Protein AF-A0A0D7KMF8-F1 (afdb_monomer_lite)

Secondary structure (DSSP, 8-state):
-HHHHHHHHHHHHHHHHH-S-HHHHHHHHHHHHTTTS--S--EEEEE-TTT--EEEEEE-HHHHHTHHHHHHHHT-SSHHHHHHHHHHHH---

pLDDT: mean 89.48, std 8.61, range [51.75, 96.06]

Structure (mmCIF, N/CA/C/O backbone):
data_AF-A0A0D7KMF8-F1
#
_entry.id   AF-A0A0D7KMF8-F1
#
loop_
_atom_site.group_PDB
_atom_site.id
_atom_site.type_symbol
_atom_site.label_atom_id
_atom_site.label_alt_id
_atom_site.label_comp_id
_atom_site.label_asym_id
_atom_site.label_entity_id
_atom_site.label_seq_id
_atom_site.pdbx_PDB_ins_code
_atom_site.Cartn_x
_atom_site.Cartn_y
_atom_site.Cartn_z
_atom_site.occupancy
_atom_site.B_iso_or_equiv
_atom_site.auth_seq_id
_atom_site.auth_comp_id
_atom_site.auth_asym_id
_atom_site.auth_atom_id
_atom_site.pdbx_PDB_model_num
ATOM 1 N N . MET A 1 1 ? -23.887 -1.636 -1.124 1.00 52.66 1 MET A N 1
ATOM 2 C CA . MET A 1 1 ? -22.407 -1.684 -1.197 1.00 52.66 1 MET A CA 1
ATOM 3 C C . MET A 1 1 ? -21.700 -0.740 -0.213 1.00 52.66 1 MET A C 1
ATOM 5 O O . MET A 1 1 ? -20.638 -1.119 0.254 1.00 52.66 1 MET A O 1
ATOM 9 N N . HIS A 1 2 ? -22.270 0.408 0.189 1.00 58.84 2 HIS A N 1
ATOM 10 C CA . HIS A 1 2 ? -21.626 1.338 1.145 1.00 58.84 2 HIS A CA 1
ATOM 11 C C . HIS A 1 2 ? -21.347 0.780 2.557 1.00 58.84 2 HIS A C 1
ATOM 13 O O . HIS A 1 2 ? -20.349 1.142 3.169 1.00 58.84 2 HIS A O 1
ATOM 19 N N . THR A 1 3 ? -22.184 -0.125 3.072 1.00 64.50 3 THR A N 1
ATOM 20 C CA . THR A 1 3 ? -22.093 -0.622 4.460 1.00 64.50 3 THR A CA 1
ATOM 21 C C . THR A 1 3 ? -20.807 -1.406 4.758 1.00 64.50 3 THR A C 1
ATOM 23 O O . THR A 1 3 ? -20.331 -1.392 5.887 1.00 64.50 3 THR A O 1
ATOM 26 N N . ASN A 1 4 ? -20.221 -2.069 3.754 1.00 83.88 4 ASN A N 1
ATOM 27 C CA . ASN A 1 4 ? -19.002 -2.869 3.927 1.00 83.88 4 ASN A CA 1
ATOM 28 C C . ASN A 1 4 ? -17.751 -1.979 4.085 1.00 83.88 4 ASN A C 1
ATOM 30 O O . ASN A 1 4 ? -16.904 -2.245 4.931 1.00 83.88 4 ASN A O 1
ATOM 34 N N . ILE A 1 5 ? -17.673 -0.867 3.342 1.00 91.12 5 ILE A N 1
ATOM 35 C CA . ILE A 1 5 ? -16.548 0.080 3.427 1.00 91.12 5 ILE A CA 1
ATOM 36 C C . ILE A 1 5 ? -16.466 0.729 4.812 1.00 91.12 5 ILE A C 1
ATOM 38 O O . ILE A 1 5 ? -15.382 0.780 5.386 1.00 91.12 5 ILE A O 1
ATOM 42 N N . GLU A 1 6 ? -17.589 1.181 5.376 1.00 93.19 6 GLU A N 1
ATOM 43 C CA . GLU A 1 6 ? -17.583 1.824 6.699 1.00 93.19 6 GLU A CA 1
ATOM 44 C C . GLU A 1 6 ? -17.219 0.842 7.822 1.00 93.19 6 GLU A C 1
ATOM 46 O O . GLU A 1 6 ? -16.469 1.191 8.734 1.00 93.19 6 GLU A O 1
ATOM 51 N N . ALA A 1 7 ? -17.676 -0.412 7.729 1.00 93.75 7 ALA A N 1
ATOM 52 C CA . ALA A 1 7 ? -17.291 -1.457 8.675 1.00 93.75 7 ALA A CA 1
ATOM 53 C C . ALA A 1 7 ? -15.784 -1.760 8.604 1.00 93.75 7 ALA A C 1
ATOM 55 O O . ALA A 1 7 ? -15.103 -1.774 9.631 1.00 93.75 7 ALA A O 1
ATOM 56 N N . VAL A 1 8 ? -15.242 -1.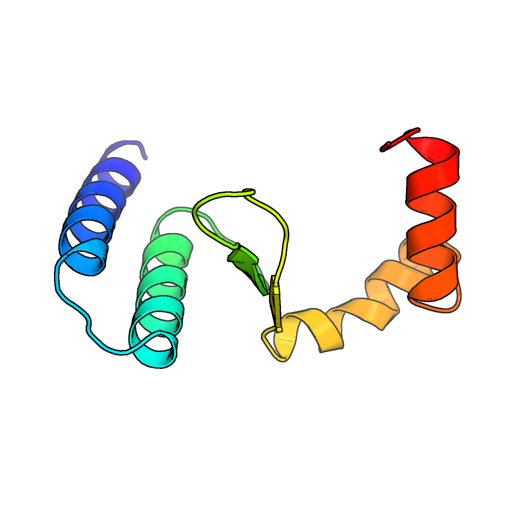929 7.392 1.00 96.00 8 VAL A N 1
ATOM 57 C CA . VAL A 1 8 ? -13.800 -2.128 7.184 1.00 96.00 8 VAL A CA 1
ATOM 58 C C . VAL A 1 8 ? -13.007 -0.925 7.691 1.00 96.00 8 VAL A C 1
ATOM 60 O O . VAL A 1 8 ? -12.016 -1.104 8.394 1.00 96.00 8 VAL A O 1
ATOM 63 N N . ARG A 1 9 ? -13.459 0.304 7.417 1.00 95.00 9 ARG A N 1
ATOM 64 C CA . ARG A 1 9 ? -12.824 1.532 7.912 1.00 95.00 9 ARG A CA 1
ATOM 65 C C . ARG A 1 9 ? -12.734 1.555 9.438 1.00 95.00 9 ARG A C 1
ATOM 67 O O . ARG A 1 9 ? -11.669 1.861 9.970 1.00 95.00 9 ARG A O 1
ATOM 74 N N . ALA A 1 10 ? -13.815 1.212 10.137 1.00 95.31 10 ALA A N 1
ATOM 75 C CA . ALA A 1 10 ? -13.823 1.155 11.597 1.00 95.31 10 ALA A CA 1
ATOM 76 C C . ALA A 1 10 ? -12.824 0.116 12.143 1.00 95.31 10 ALA A C 1
ATOM 78 O O . ALA A 1 10 ? -12.086 0.403 13.088 1.00 95.31 10 ALA A O 1
ATOM 79 N N . GLU A 1 11 ? -12.740 -1.068 11.525 1.00 95.62 11 GLU A N 1
ATOM 80 C CA . GLU A 1 11 ? -11.749 -2.086 11.901 1.00 95.62 11 GLU A CA 1
ATOM 81 C C . GLU A 1 11 ? -10.307 -1.628 11.649 1.00 95.62 11 GLU A C 1
ATOM 83 O O . GLU A 1 11 ? -9.426 -1.898 12.467 1.00 95.62 11 GLU A O 1
ATOM 88 N N . LEU A 1 12 ? -10.061 -0.905 10.553 1.00 95.12 12 LEU A N 1
ATOM 89 C CA . LEU A 1 12 ? -8.743 -0.358 10.231 1.00 95.12 12 LEU A CA 1
ATOM 90 C C . LEU A 1 12 ? -8.275 0.684 11.249 1.00 95.12 12 LEU A C 1
ATOM 92 O O . LEU A 1 12 ? -7.125 0.625 11.681 1.00 95.12 12 LEU A O 1
ATOM 96 N N . LEU A 1 13 ? -9.160 1.590 11.674 1.00 95.00 13 LEU A N 1
ATOM 97 C CA . LEU A 1 13 ? -8.843 2.580 12.709 1.00 95.00 13 LEU A CA 1
ATOM 98 C C . LEU A 1 13 ? -8.458 1.894 14.027 1.00 95.00 13 LEU A C 1
ATOM 100 O O . LEU A 1 13 ? -7.419 2.198 14.605 1.00 95.00 13 LEU A O 1
ATOM 104 N N . LYS A 1 14 ? -9.218 0.875 14.443 1.00 95.19 14 LYS A N 1
ATOM 105 C CA . LYS A 1 14 ? -8.889 0.073 15.631 1.00 95.19 14 LYS A CA 1
ATOM 106 C C . LYS A 1 14 ? -7.570 -0.700 15.480 1.00 95.19 14 LYS A C 1
ATOM 108 O O . LYS A 1 14 ? -6.827 -0.882 16.448 1.00 95.19 14 LYS A O 1
ATOM 113 N N . LEU A 1 15 ? -7.272 -1.200 14.281 1.00 95.25 15 LEU A N 1
ATOM 114 C CA . LEU A 1 15 ? -6.023 -1.909 14.001 1.00 95.25 15 LEU A CA 1
ATOM 115 C C . LEU A 1 15 ? -4.804 -0.977 14.111 1.00 95.25 15 LEU A C 1
ATOM 117 O O . LEU A 1 15 ? -3.763 -1.415 14.601 1.00 95.25 15 LEU A O 1
ATOM 121 N N . ALA A 1 16 ? -4.936 0.283 13.687 1.00 91.44 16 ALA A N 1
ATOM 122 C CA . ALA A 1 16 ? -3.861 1.275 13.741 1.00 91.44 16 ALA A CA 1
ATOM 123 C C . ALA A 1 16 ? -3.397 1.578 15.178 1.00 91.44 16 ALA A C 1
ATOM 125 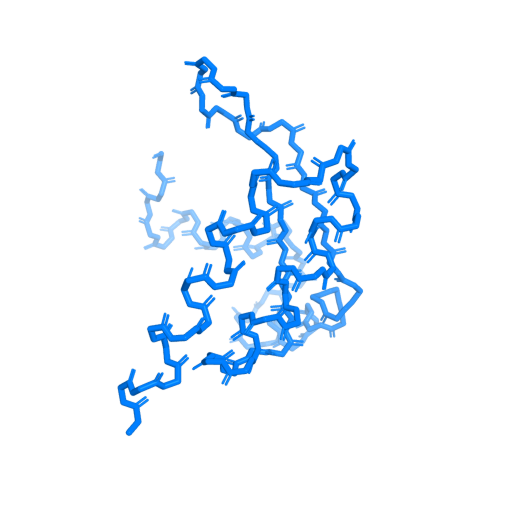O O . ALA A 1 16 ? -2.215 1.822 15.397 1.00 91.44 16 ALA A O 1
ATOM 126 N N . GLU A 1 17 ? -4.295 1.492 16.160 1.00 91.62 17 GLU A N 1
ATOM 127 C CA . GLU A 1 17 ? -4.003 1.803 17.567 1.00 91.62 17 GLU A CA 1
ATOM 128 C C . GLU A 1 17 ? -3.457 0.613 18.378 1.00 91.62 17 GLU A C 1
ATOM 130 O O . GLU A 1 17 ? -2.976 0.790 19.494 1.00 91.62 17 GLU A O 1
ATOM 135 N N . SER A 1 18 ? -3.552 -0.620 17.866 1.00 87.38 18 SER A N 1
ATOM 136 C CA . SER A 1 18 ? -3.446 -1.833 18.700 1.00 87.38 18 SER A CA 1
ATOM 137 C C . SER A 1 18 ? -2.221 -2.714 18.450 1.00 87.38 18 SER A C 1
ATOM 139 O O . SER A 1 18 ? -2.055 -3.730 19.130 1.00 87.38 18 SER A O 1
ATOM 141 N N . THR A 1 19 ? -1.360 -2.387 17.485 1.00 80.31 19 THR A N 1
ATOM 142 C CA . THR A 1 19 ? -0.264 -3.277 17.072 1.00 80.31 19 THR A CA 1
ATOM 143 C C . THR A 1 19 ? 1.115 -2.669 17.295 1.00 80.31 19 THR A C 1
ATOM 145 O O . THR A 1 19 ? 1.402 -1.556 16.874 1.00 80.31 19 THR A O 1
ATOM 148 N N . ASN A 1 20 ? 2.013 -3.464 17.875 1.00 84.50 20 ASN A N 1
ATOM 149 C CA . ASN A 1 20 ? 3.416 -3.089 18.083 1.00 84.50 20 ASN A CA 1
ATOM 150 C C . ASN A 1 20 ? 4.358 -3.697 17.025 1.00 84.50 20 ASN A C 1
ATOM 152 O O . ASN A 1 20 ? 5.574 -3.578 17.124 1.00 84.50 20 ASN A O 1
ATOM 156 N N . CYS A 1 21 ? 3.815 -4.393 16.017 1.00 91.25 21 CYS A N 1
ATOM 157 C CA . CYS A 1 21 ? 4.591 -5.089 14.989 1.00 91.25 21 CYS A CA 1
ATOM 158 C C . CYS A 1 21 ? 4.113 -4.695 13.585 1.00 91.25 21 CYS A C 1
ATOM 160 O O . CYS A 1 21 ? 2.983 -5.005 13.193 1.00 91.25 21 CYS A O 1
ATOM 162 N N . SER A 1 22 ? 5.003 -4.066 12.809 1.00 89.25 22 SER A N 1
ATOM 163 C CA . SER A 1 22 ? 4.741 -3.600 11.436 1.00 89.25 22 SER A CA 1
ATOM 164 C C . SER A 1 22 ? 4.311 -4.731 10.498 1.00 89.25 22 SER A C 1
ATOM 166 O O . SER A 1 22 ? 3.372 -4.583 9.720 1.00 89.25 22 SER A O 1
ATOM 168 N N . GLN A 1 23 ? 4.955 -5.893 10.583 1.00 89.81 23 GLN A N 1
ATOM 169 C CA . GLN A 1 23 ? 4.647 -7.058 9.753 1.00 89.81 23 GLN A CA 1
ATOM 170 C C . GLN A 1 23 ? 3.220 -7.558 10.023 1.00 89.81 23 GLN A C 1
ATOM 172 O O . GLN A 1 23 ? 2.445 -7.808 9.098 1.00 89.81 23 GLN A O 1
ATOM 177 N N . THR A 1 24 ? 2.849 -7.663 11.303 1.00 91.81 24 THR A N 1
ATOM 178 C CA . THR A 1 24 ? 1.506 -8.096 11.713 1.00 91.81 24 THR A CA 1
ATOM 179 C C . THR A 1 24 ? 0.446 -7.074 11.317 1.00 91.81 24 THR A C 1
ATOM 181 O O . THR A 1 24 ? -0.621 -7.473 10.844 1.00 91.81 24 THR A O 1
ATOM 184 N N . TYR A 1 25 ? 0.752 -5.780 11.461 1.00 93.50 25 TYR A N 1
ATOM 185 C CA . TYR A 1 25 ? -0.105 -4.686 11.011 1.00 93.50 25 TYR A CA 1
ATOM 186 C C . TYR A 1 25 ? -0.426 -4.808 9.524 1.00 93.50 25 TYR A C 1
ATOM 188 O O . TYR A 1 25 ? -1.588 -4.978 9.165 1.00 93.50 25 TYR A O 1
ATOM 196 N N . ARG A 1 26 ? 0.607 -4.808 8.670 1.00 93.38 26 ARG A N 1
ATOM 197 C CA . ARG A 1 26 ? 0.469 -4.811 7.207 1.00 93.38 26 ARG A CA 1
ATOM 198 C C . ARG A 1 26 ? -0.330 -6.012 6.715 1.00 93.38 26 ARG A C 1
ATOM 200 O O . ARG A 1 26 ? -1.294 -5.849 5.978 1.00 93.38 26 ARG A O 1
ATOM 207 N N . ARG A 1 27 ? -0.035 -7.214 7.220 1.00 92.12 27 ARG A N 1
ATOM 208 C CA . ARG A 1 27 ? -0.777 -8.425 6.838 1.00 92.12 27 ARG A CA 1
ATOM 209 C C . ARG A 1 27 ? -2.262 -8.362 7.213 1.00 92.12 27 ARG A C 1
ATOM 211 O O . ARG A 1 27 ? -3.101 -8.874 6.476 1.00 92.12 27 ARG A O 1
ATOM 218 N N . ARG A 1 28 ? -2.605 -7.789 8.372 1.00 95.06 28 ARG A N 1
ATOM 219 C CA . ARG A 1 28 ? -4.010 -7.627 8.791 1.00 95.06 28 ARG A CA 1
ATOM 220 C C . ARG A 1 28 ? -4.705 -6.522 7.997 1.00 95.06 28 ARG A C 1
ATOM 222 O O . ARG A 1 28 ? -5.815 -6.745 7.530 1.00 95.06 28 ARG A O 1
ATOM 229 N N . LEU A 1 29 ? -4.031 -5.390 7.808 1.00 95.12 29 LEU A N 1
ATOM 230 C CA . LEU A 1 29 ? -4.479 -4.251 7.008 1.00 95.12 29 LEU A CA 1
ATOM 231 C C . LEU A 1 29 ? -4.886 -4.695 5.599 1.00 95.12 29 LEU A C 1
ATOM 233 O O . LEU A 1 29 ? -6.014 -4.442 5.189 1.00 95.12 29 LEU A O 1
ATOM 237 N N . LEU A 1 30 ? -4.011 -5.416 4.891 1.00 94.75 30 LEU A N 1
ATOM 238 C CA . LEU A 1 30 ? -4.276 -5.866 3.522 1.00 94.75 30 LEU A CA 1
ATOM 239 C C . LEU A 1 30 ? -5.478 -6.813 3.446 1.00 94.75 30 LEU A C 1
ATOM 241 O O . LEU A 1 30 ? -6.361 -6.611 2.618 1.00 94.75 30 LEU A O 1
ATOM 245 N N . LYS A 1 31 ? -5.586 -7.775 4.371 1.00 93.88 31 LYS A N 1
ATOM 246 C CA . LYS A 1 31 ? -6.751 -8.676 4.448 1.00 93.88 31 LYS A CA 1
ATOM 247 C C . LYS A 1 31 ? -8.065 -7.941 4.697 1.00 93.88 31 LYS A C 1
ATOM 249 O O . LYS A 1 31 ? -9.108 -8.398 4.242 1.00 93.88 31 LYS A O 1
ATOM 254 N N . LEU A 1 32 ? -8.039 -6.850 5.462 1.00 95.31 32 LEU A N 1
ATOM 255 C CA . LEU A 1 32 ? -9.222 -6.024 5.697 1.00 95.31 32 LEU A CA 1
ATOM 256 C C . LEU A 1 32 ? -9.573 -5.203 4.460 1.00 95.31 32 LEU A C 1
ATOM 258 O O . LEU A 1 32 ? -10.729 -5.209 4.047 1.00 95.31 32 LEU A O 1
ATOM 262 N N . LEU A 1 33 ? -8.580 -4.570 3.833 1.00 94.81 33 LEU A N 1
ATOM 263 C CA . LEU A 1 33 ? -8.776 -3.795 2.610 1.00 94.81 33 LEU A CA 1
ATOM 264 C C . LEU A 1 33 ? -9.346 -4.650 1.473 1.00 94.81 33 LEU A C 1
ATOM 266 O O . LEU A 1 33 ? -10.297 -4.212 0.836 1.00 94.81 33 LEU A O 1
ATOM 270 N N . GLN A 1 34 ? -8.868 -5.886 1.289 1.00 93.88 34 GLN A N 1
ATOM 271 C CA . GLN A 1 34 ? -9.375 -6.808 0.258 1.00 93.88 34 GLN A CA 1
ATOM 272 C C . GLN A 1 34 ? -10.876 -7.107 0.378 1.00 93.88 34 GLN A C 1
ATOM 274 O O . GLN A 1 34 ? -11.525 -7.408 -0.620 1.00 93.88 34 GLN A O 1
ATOM 279 N N . LYS A 1 35 ? -11.465 -7.008 1.581 1.00 93.25 35 LYS A N 1
ATOM 280 C CA . LYS A 1 35 ? -12.915 -7.197 1.774 1.00 93.25 35 LYS A CA 1
ATOM 281 C C . LYS A 1 35 ? -13.748 -6.050 1.199 1.00 93.25 35 LYS A C 1
ATOM 283 O O . LYS A 1 35 ? -14.937 -6.241 0.945 1.00 93.25 35 LYS A O 1
ATOM 288 N N . ALA A 1 36 ? -13.154 -4.866 1.063 1.00 94.06 36 ALA A N 1
ATOM 289 C CA . ALA A 1 36 ? -13.821 -3.650 0.611 1.00 94.06 36 ALA A CA 1
ATOM 290 C C . ALA A 1 36 ? -13.408 -3.240 -0.808 1.00 94.06 36 ALA A C 1
ATOM 292 O O . ALA A 1 36 ? -14.242 -2.732 -1.556 1.00 94.06 36 ALA A O 1
ATOM 293 N N . VAL A 1 37 ? -12.144 -3.460 -1.173 1.00 91.00 37 VAL A N 1
ATOM 294 C CA . VAL A 1 37 ? -11.559 -3.096 -2.464 1.00 91.00 37 VAL A CA 1
ATOM 295 C C . VAL A 1 37 ? -10.799 -4.308 -3.005 1.00 91.00 37 VAL A C 1
ATOM 297 O O . VAL A 1 37 ? -9.822 -4.718 -2.378 1.00 91.00 37 VAL A O 1
ATOM 300 N N . PRO A 1 38 ? -11.219 -4.902 -4.135 1.00 91.62 38 PRO A N 1
ATOM 301 C CA . PRO A 1 38 ? -10.473 -5.990 -4.750 1.00 91.62 38 PRO A CA 1
ATOM 302 C C . PRO A 1 38 ? -9.157 -5.461 -5.331 1.00 91.62 38 PRO A C 1
ATOM 304 O O . PRO A 1 38 ? -9.145 -4.456 -6.041 1.00 91.62 38 PRO A O 1
ATOM 307 N N . PHE A 1 39 ? -8.056 -6.141 -5.022 1.00 91.88 39 PHE A N 1
ATOM 308 C CA . PHE A 1 39 ? -6.743 -5.905 -5.614 1.00 91.88 39 PHE A CA 1
ATOM 309 C C . PHE A 1 39 ? -5.941 -7.208 -5.623 1.00 91.88 39 PHE A C 1
ATOM 311 O O . PHE A 1 39 ? -6.057 -8.011 -4.693 1.00 91.88 39 PHE A O 1
ATOM 318 N N . ASP A 1 40 ? -5.114 -7.388 -6.650 1.00 90.19 40 ASP A N 1
ATOM 319 C CA . ASP A 1 40 ? -4.343 -8.619 -6.856 1.00 90.19 40 ASP A CA 1
ATOM 320 C C . ASP A 1 40 ? -3.025 -8.638 -6.070 1.00 90.19 40 ASP A C 1
ATOM 322 O O . ASP A 1 40 ? -2.556 -9.700 -5.671 1.00 90.19 40 ASP A O 1
ATOM 326 N N . ALA A 1 41 ? -2.445 -7.466 -5.787 1.00 90.81 41 ALA A N 1
ATOM 327 C CA . ALA A 1 41 ? -1.260 -7.347 -4.943 1.00 90.81 41 ALA A CA 1
ATOM 328 C C . ALA A 1 41 ? -1.131 -5.964 -4.293 1.00 90.81 41 ALA A C 1
ATOM 330 O O . ALA A 1 41 ? -1.792 -5.005 -4.699 1.00 90.81 41 ALA A O 1
ATOM 331 N N . ALA A 1 42 ? -0.256 -5.855 -3.292 1.00 92.50 42 ALA A N 1
ATOM 332 C CA . ALA A 1 42 ? 0.002 -4.608 -2.587 1.00 92.50 42 ALA A CA 1
ATOM 333 C C . ALA A 1 42 ? 1.475 -4.427 -2.197 1.00 92.50 42 ALA A C 1
ATOM 335 O O . ALA A 1 42 ? 2.250 -5.368 -2.046 1.00 92.50 42 ALA A O 1
ATOM 336 N N . CYS A 1 43 ? 1.843 -3.167 -1.990 1.00 91.69 43 CYS A N 1
ATOM 337 C CA . CYS A 1 43 ? 3.129 -2.740 -1.461 1.00 91.69 43 CYS A CA 1
ATOM 338 C C . CYS A 1 43 ? 2.875 -1.724 -0.344 1.00 91.69 43 CYS A C 1
ATOM 340 O O . CYS A 1 43 ? 1.933 -0.933 -0.406 1.00 91.69 43 CYS A O 1
ATOM 342 N N . CYS A 1 44 ? 3.699 -1.759 0.699 1.00 92.44 44 CYS A N 1
ATOM 343 C CA . CYS A 1 44 ? 3.666 -0.795 1.791 1.00 92.44 44 CYS A CA 1
ATOM 344 C C . CYS A 1 44 ? 4.980 -0.020 1.837 1.00 92.44 44 CYS A C 1
ATOM 346 O O . CYS A 1 44 ? 6.025 -0.599 2.126 1.00 92.44 44 CYS A O 1
ATOM 348 N N . THR A 1 45 ? 4.917 1.292 1.636 1.00 91.69 45 THR A N 1
ATOM 349 C CA . THR A 1 45 ? 6.062 2.194 1.800 1.00 91.69 45 THR A CA 1
ATOM 350 C C . THR A 1 45 ? 6.122 2.701 3.237 1.00 91.69 45 THR A C 1
ATOM 352 O O . THR A 1 45 ? 5.125 3.196 3.763 1.00 91.69 45 THR A O 1
ATOM 355 N N . SER A 1 46 ? 7.277 2.577 3.890 1.00 92.19 46 SER A N 1
ATOM 356 C CA . SER A 1 46 ? 7.544 3.278 5.143 1.00 92.19 46 SER A CA 1
ATOM 357 C C . SER A 1 46 ? 7.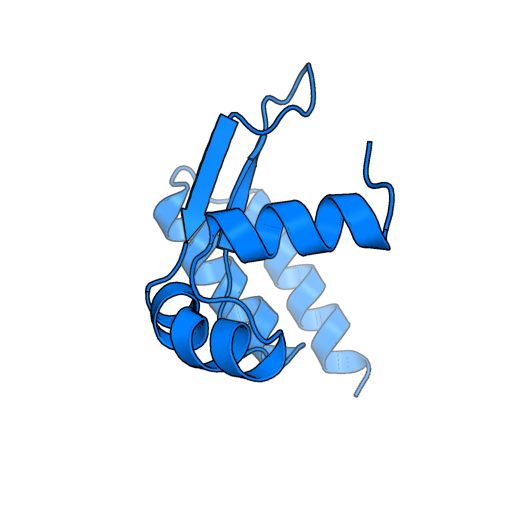984 4.702 4.837 1.00 92.19 46 SER A C 1
ATOM 359 O O . SER A 1 46 ? 8.765 4.934 3.916 1.00 92.19 46 SER A O 1
ATOM 361 N N . VAL A 1 47 ? 7.498 5.653 5.627 1.00 93.69 47 VAL A N 1
ATOM 362 C CA . VAL A 1 47 ? 7.874 7.064 5.517 1.00 93.69 47 VAL A CA 1
ATOM 363 C C . VAL A 1 47 ? 8.459 7.544 6.834 1.00 93.69 47 VAL A C 1
ATOM 365 O O . VAL A 1 47 ? 8.064 7.078 7.903 1.00 93.69 47 VAL A O 1
ATOM 368 N N . ASP A 1 48 ? 9.417 8.456 6.755 1.00 92.69 48 ASP A N 1
ATOM 369 C CA . ASP A 1 48 ? 9.896 9.191 7.917 1.00 92.69 48 ASP A CA 1
ATOM 370 C C . ASP A 1 48 ? 8.803 10.176 8.384 1.00 92.69 48 ASP A C 1
ATOM 372 O O . ASP A 1 48 ? 8.349 10.991 7.581 1.00 92.69 48 ASP A O 1
ATOM 376 N N . PRO A 1 49 ? 8.346 10.141 9.648 1.00 91.44 49 PRO A N 1
ATOM 377 C CA . PRO A 1 49 ? 7.224 10.973 10.084 1.00 91.44 49 PRO A CA 1
ATOM 378 C C . PRO A 1 49 ? 7.480 12.487 10.066 1.00 91.44 49 PRO A C 1
ATOM 380 O O . PRO A 1 49 ? 6.515 13.246 10.089 1.00 91.44 49 PRO A O 1
ATOM 383 N N . GLN A 1 50 ? 8.739 12.943 10.066 1.00 96.06 50 GLN A N 1
ATOM 384 C CA . GLN A 1 50 ? 9.063 14.376 10.066 1.00 96.06 50 GLN A CA 1
ATOM 385 C C . GLN A 1 50 ? 9.139 14.944 8.650 1.00 96.06 50 GLN A C 1
ATOM 387 O O . GLN A 1 50 ? 8.618 16.020 8.375 1.00 96.06 50 GLN A O 1
ATOM 392 N N . THR A 1 51 ? 9.801 14.220 7.755 1.00 95.44 51 THR A N 1
ATOM 393 C CA . THR A 1 51 ? 10.082 14.654 6.382 1.00 95.44 51 THR A CA 1
ATOM 394 C C . THR A 1 51 ? 9.070 14.120 5.374 1.00 95.44 51 THR A C 1
ATOM 396 O O . THR A 1 51 ? 9.006 14.618 4.254 1.00 95.44 51 THR A O 1
ATOM 399 N N . LEU A 1 52 ? 8.289 13.102 5.758 1.00 92.75 52 LEU A N 1
ATOM 400 C CA . LEU A 1 52 ? 7.383 12.326 4.902 1.00 92.75 52 LEU A CA 1
ATOM 401 C C . LEU A 1 52 ? 8.085 11.631 3.727 1.00 92.75 52 LEU A C 1
ATOM 403 O O . LEU A 1 52 ? 7.429 11.120 2.819 1.00 92.75 52 LEU A O 1
ATOM 407 N N . LEU A 1 53 ? 9.418 11.574 3.751 1.00 92.94 53 LEU A N 1
ATOM 408 C CA . LEU A 1 53 ? 10.202 10.912 2.722 1.00 92.94 53 LEU A CA 1
ATOM 409 C C . LEU A 1 53 ? 10.113 9.398 2.882 1.00 92.94 53 LEU A C 1
ATOM 411 O O . LEU A 1 53 ? 10.119 8.867 3.994 1.00 92.94 53 LEU A O 1
ATOM 415 N N . SER A 1 54 ? 10.065 8.701 1.750 1.00 92.75 54 SER A N 1
ATOM 416 C CA . SER A 1 54 ? 10.135 7.243 1.714 1.00 92.75 54 SER A CA 1
ATOM 417 C C . SER A 1 54 ? 11.458 6.761 2.312 1.00 92.75 54 SER A C 1
ATOM 419 O O . SER A 1 54 ? 12.533 7.164 1.871 1.00 92.75 54 SER A O 1
ATOM 421 N N . THR A 1 55 ? 11.376 5.882 3.306 1.00 94.19 55 THR A N 1
ATOM 422 C CA . THR A 1 55 ? 12.534 5.252 3.963 1.00 94.19 55 THR A CA 1
ATOM 423 C C . THR A 1 55 ? 12.731 3.803 3.538 1.00 94.19 55 THR A C 1
ATOM 425 O O . THR A 1 55 ? 13.755 3.195 3.838 1.00 94.19 55 THR A O 1
ATOM 428 N N . GLY A 1 56 ? 11.758 3.236 2.833 1.00 92.38 56 GLY A N 1
ATOM 429 C CA . GLY A 1 56 ? 11.785 1.854 2.395 1.00 92.38 56 GLY A CA 1
ATOM 430 C C . GLY A 1 56 ? 10.417 1.402 1.922 1.00 92.38 56 GLY A C 1
ATOM 431 O O . GLY A 1 56 ? 9.408 2.075 2.116 1.00 92.38 56 GLY A O 1
ATOM 432 N N . SER A 1 57 ? 10.374 0.235 1.295 1.00 90.81 57 SER A N 1
ATOM 433 C CA . SER A 1 57 ? 9.119 -0.410 0.933 1.00 90.81 57 SER A CA 1
ATOM 434 C C . SER A 1 57 ? 9.186 -1.892 1.243 1.00 90.81 57 SER A C 1
ATOM 436 O O . SER A 1 57 ? 10.256 -2.502 1.245 1.00 90.81 57 SER A O 1
ATOM 438 N N . VAL A 1 58 ? 8.026 -2.458 1.548 1.00 90.06 58 VAL A N 1
ATOM 439 C CA . VAL A 1 58 ? 7.834 -3.895 1.610 1.00 90.06 58 VAL A CA 1
ATOM 440 C C . VAL A 1 58 ? 6.814 -4.266 0.559 1.00 90.06 58 VAL A C 1
ATOM 442 O O . VAL A 1 58 ? 5.656 -3.852 0.625 1.00 90.06 58 VAL A O 1
ATOM 445 N N . THR A 1 59 ? 7.292 -5.040 -0.398 1.00 86.88 59 THR A N 1
ATOM 446 C CA . THR A 1 59 ? 6.551 -5.486 -1.565 1.00 86.88 59 THR A CA 1
ATOM 447 C C . THR A 1 59 ? 6.156 -6.938 -1.350 1.00 86.88 59 THR A C 1
ATOM 449 O O . THR A 1 59 ? 7.021 -7.764 -1.047 1.00 86.88 59 THR A O 1
ATOM 452 N N . ASP A 1 60 ? 4.863 -7.242 -1.465 1.00 83.94 60 ASP A N 1
ATOM 453 C CA . ASP A 1 60 ? 4.397 -8.627 -1.428 1.00 83.94 60 ASP A CA 1
ATOM 454 C C . ASP A 1 60 ? 4.845 -9.365 -2.702 1.00 83.94 60 ASP A C 1
ATOM 456 O O . ASP A 1 60 ? 5.050 -8.755 -3.756 1.00 83.94 60 ASP A O 1
ATOM 460 N N . ALA A 1 61 ? 5.022 -10.685 -2.611 1.00 84.94 61 ALA A N 1
ATOM 461 C CA . ALA A 1 61 ? 5.561 -11.489 -3.710 1.00 84.94 61 ALA A CA 1
ATOM 462 C C . ALA A 1 61 ? 4.680 -11.416 -4.969 1.00 84.94 61 ALA A C 1
ATOM 464 O O . ALA A 1 61 ? 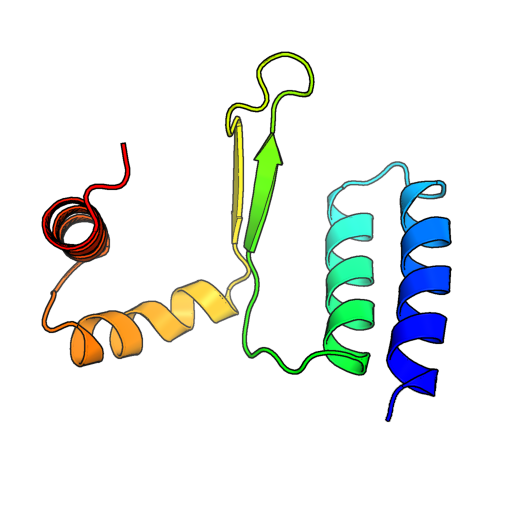5.185 -11.445 -6.087 1.00 84.94 61 ALA A O 1
ATOM 465 N N . GLU A 1 62 ? 3.371 -11.254 -4.787 1.00 87.56 62 GLU A N 1
ATOM 466 C CA . GLU A 1 62 ? 2.381 -11.107 -5.847 1.00 87.56 62 GLU A CA 1
ATOM 467 C C . GLU A 1 62 ? 2.640 -9.870 -6.721 1.00 87.56 62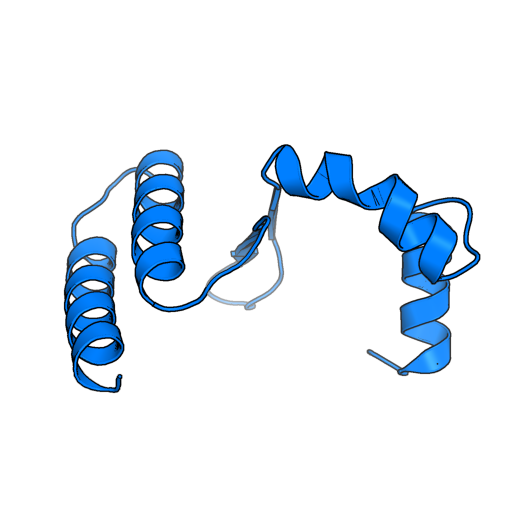 GLU A C 1
ATOM 469 O O . GLU A 1 62 ? 2.394 -9.914 -7.922 1.00 87.56 62 GLU A O 1
ATOM 474 N N . VAL A 1 63 ? 3.203 -8.787 -6.166 1.00 86.88 63 VAL A N 1
ATOM 475 C CA . VAL A 1 63 ? 3.597 -7.610 -6.964 1.00 86.88 63 VAL A CA 1
ATOM 476 C C . VAL A 1 63 ? 4.749 -7.966 -7.896 1.00 86.88 63 VAL A C 1
ATOM 478 O O . VAL A 1 63 ? 4.745 -7.574 -9.060 1.00 86.88 63 VAL A O 1
ATOM 481 N N . GLU A 1 64 ? 5.727 -8.722 -7.397 1.00 86.44 64 GLU A N 1
ATOM 482 C CA . GLU A 1 64 ? 6.888 -9.123 -8.190 1.00 86.44 64 GLU A CA 1
ATOM 483 C C . GLU A 1 64 ? 6.494 -10.054 -9.342 1.00 86.44 64 GLU A C 1
ATOM 485 O O . GLU A 1 64 ? 7.018 -9.911 -10.444 1.00 86.44 64 GLU A O 1
ATOM 490 N N . LEU A 1 65 ? 5.514 -10.934 -9.118 1.00 90.56 65 LEU A N 1
ATOM 491 C CA . LEU A 1 65 ? 4.973 -11.829 -10.145 1.00 90.56 65 LEU A CA 1
ATOM 492 C C . LEU A 1 65 ? 4.244 -11.091 -11.278 1.00 90.56 65 LEU A C 1
ATOM 494 O O . LEU A 1 65 ? 4.166 -11.612 -12.386 1.00 90.56 65 LEU A O 1
ATOM 498 N N . MET A 1 66 ? 3.722 -9.887 -11.029 1.00 90.25 66 MET A N 1
ATOM 499 C CA . MET A 1 66 ? 3.033 -9.094 -12.053 1.00 90.25 66 MET A CA 1
ATOM 500 C C . MET A 1 66 ? 3.978 -8.249 -12.917 1.00 90.25 66 MET A C 1
ATOM 502 O O . MET A 1 66 ? 3.524 -7.662 -13.901 1.00 90.25 66 MET A O 1
ATOM 506 N N . HIS A 1 67 ? 5.275 -8.162 -12.587 1.00 89.19 67 HIS A N 1
ATOM 507 C CA . HIS A 1 67 ? 6.205 -7.304 -13.327 1.00 89.19 67 HIS A CA 1
ATOM 508 C C . HIS A 1 67 ? 6.301 -7.664 -14.806 1.00 89.19 67 HIS A C 1
ATOM 510 O O . HIS A 1 67 ? 6.252 -6.753 -15.627 1.00 89.19 67 HIS A O 1
ATOM 516 N N . ASP A 1 68 ? 6.360 -8.949 -15.151 1.00 90.00 68 ASP A N 1
ATOM 517 C CA . ASP A 1 68 ? 6.473 -9.380 -16.548 1.00 90.00 68 ASP A CA 1
ATOM 518 C C . ASP A 1 68 ? 5.274 -8.905 -17.380 1.00 90.00 68 ASP A C 1
ATOM 520 O O . ASP A 1 68 ? 5.444 -8.338 -18.458 1.00 90.00 68 ASP A O 1
ATOM 524 N N . SER A 1 69 ? 4.058 -9.027 -16.837 1.00 92.00 69 SER A N 1
ATOM 525 C CA . SER A 1 69 ? 2.838 -8.546 -17.495 1.00 92.00 69 SER A CA 1
ATOM 526 C C . SER A 1 69 ? 2.799 -7.020 -17.611 1.00 92.00 69 SER A C 1
ATOM 528 O O . SER A 1 69 ? 2.355 -6.484 -18.625 1.00 92.00 69 SER A O 1
ATOM 530 N N . ILE A 1 70 ? 3.282 -6.297 -16.594 1.00 90.56 70 ILE A N 1
ATOM 531 C CA . ILE A 1 70 ? 3.389 -4.830 -16.639 1.00 90.56 70 ILE A CA 1
ATOM 532 C C . ILE A 1 70 ? 4.404 -4.402 -17.705 1.00 90.56 70 ILE A C 1
ATOM 534 O O . ILE A 1 70 ? 4.153 -3.454 -18.449 1.00 90.56 70 ILE A O 1
ATOM 538 N N . PHE A 1 71 ? 5.545 -5.083 -17.783 1.00 94.00 71 PHE A N 1
ATOM 539 C CA . PHE A 1 71 ? 6.609 -4.811 -18.745 1.00 94.00 71 PHE A CA 1
ATOM 540 C C . PHE A 1 71 ? 6.131 -5.039 -20.176 1.00 94.00 71 PHE A C 1
ATOM 542 O O . PHE A 1 71 ? 6.256 -4.138 -21.005 1.00 94.00 71 PHE A O 1
ATOM 549 N N . GLU A 1 72 ? 5.468 -6.168 -20.427 1.00 94.44 72 GLU A N 1
ATOM 550 C CA . GLU A 1 72 ? 4.828 -6.461 -21.709 1.00 94.44 72 GLU A CA 1
ATOM 551 C C . GLU A 1 72 ? 3.796 -5.387 -22.085 1.00 94.44 72 GLU A C 1
ATOM 553 O O . GLU A 1 72 ? 3.872 -4.809 -23.169 1.00 94.44 72 GLU A O 1
ATOM 558 N N . TYR A 1 73 ? 2.883 -5.045 -21.169 1.00 93.31 73 TYR A N 1
ATOM 559 C CA . TYR A 1 73 ? 1.841 -4.043 -21.416 1.00 93.31 73 TYR A CA 1
ATOM 560 C C . TYR A 1 73 ? 2.406 -2.648 -21.720 1.00 93.31 73 TYR A C 1
ATOM 562 O O . TYR A 1 73 ? 1.851 -1.899 -22.526 1.00 93.31 73 TYR A O 1
ATOM 570 N N . THR A 1 74 ? 3.503 -2.277 -21.061 1.00 92.31 74 THR A N 1
ATOM 571 C CA . THR A 1 74 ? 4.129 -0.957 -21.219 1.00 92.31 74 THR A CA 1
ATOM 572 C C . THR A 1 74 ? 5.208 -0.915 -22.300 1.00 92.31 74 THR A C 1
ATOM 574 O O . THR A 1 74 ? 5.699 0.172 -22.605 1.00 92.31 74 THR A O 1
ATOM 577 N N . GLY A 1 75 ? 5.548 -2.056 -22.907 1.00 94.19 75 GLY A N 1
ATOM 578 C CA . GLY A 1 75 ? 6.584 -2.164 -23.933 1.00 94.19 75 GLY A CA 1
ATOM 579 C C . GLY A 1 75 ? 8.004 -1.907 -23.417 1.00 94.19 75 GLY A C 1
ATOM 580 O O . GLY A 1 75 ? 8.848 -1.444 -24.181 1.00 94.19 75 GLY A O 1
ATOM 581 N N . VAL A 1 76 ? 8.268 -2.167 -22.135 1.00 95.25 76 VAL A N 1
ATOM 582 C CA . VAL A 1 76 ? 9.592 -2.004 -21.506 1.00 95.25 76 VAL A CA 1
ATOM 583 C C . VAL A 1 76 ? 10.140 -3.359 -21.076 1.00 95.25 76 VAL A C 1
ATOM 585 O O . VAL A 1 76 ? 9.390 -4.311 -20.916 1.00 95.25 76 VAL A O 1
ATOM 588 N N . SER A 1 77 ? 11.449 -3.463 -20.870 1.00 93.06 77 SER A N 1
ATOM 589 C CA . SER A 1 77 ? 12.122 -4.731 -20.548 1.00 93.06 77 SER A CA 1
ATOM 590 C C . SER A 1 77 ? 12.598 -4.836 -19.098 1.00 93.06 77 SER A C 1
ATOM 592 O O . SER A 1 77 ? 13.086 -5.878 -18.662 1.00 93.06 77 SER A O 1
ATOM 594 N N . SER A 1 78 ? 12.506 -3.746 -18.333 1.00 92.75 78 SER A N 1
ATOM 595 C CA . SER A 1 78 ? 12.993 -3.711 -16.958 1.00 92.75 78 SER A CA 1
ATOM 596 C C . SER A 1 78 ? 12.263 -2.683 -16.104 1.00 92.75 78 SER A C 1
ATOM 598 O O . SER A 1 78 ? 11.739 -1.681 -16.593 1.00 92.75 78 SER A O 1
ATOM 600 N N . ARG A 1 79 ? 12.341 -2.860 -14.779 1.00 89.75 79 ARG A N 1
ATOM 601 C CA . ARG A 1 79 ? 11.828 -1.879 -13.810 1.00 89.75 79 ARG A CA 1
ATOM 602 C C . ARG A 1 79 ? 12.445 -0.494 -14.013 1.00 89.75 79 ARG A C 1
ATOM 604 O O . ARG A 1 79 ? 11.767 0.510 -13.838 1.00 89.75 79 ARG A O 1
ATOM 611 N N . ARG A 1 80 ? 13.728 -0.428 -14.383 1.00 93.62 80 ARG A N 1
ATOM 612 C CA . ARG A 1 80 ? 14.425 0.841 -14.637 1.00 93.62 80 ARG A CA 1
ATOM 613 C C . ARG A 1 80 ? 13.801 1.574 -15.822 1.00 93.62 80 ARG A C 1
ATOM 615 O O . ARG A 1 80 ? 13.556 2.769 -15.721 1.00 93.62 80 ARG A O 1
ATOM 622 N N . GLU A 1 81 ? 13.542 0.865 -16.916 1.00 94.44 81 GLU A N 1
ATOM 623 C CA . GLU A 1 81 ? 12.880 1.439 -18.090 1.00 94.44 81 GLU A CA 1
ATOM 624 C C . GLU A 1 81 ? 11.443 1.850 -17.783 1.00 94.44 81 GLU A C 1
ATOM 626 O O . GLU A 1 81 ? 11.050 2.951 -18.152 1.00 94.44 81 GLU A O 1
ATOM 631 N N . LEU A 1 82 ? 10.695 1.032 -17.033 1.00 91.38 82 LEU A N 1
ATOM 632 C CA . LEU A 1 82 ? 9.351 1.387 -16.574 1.00 91.38 82 LEU A CA 1
ATOM 633 C C . LEU A 1 82 ? 9.350 2.701 -15.779 1.00 91.38 82 LEU A C 1
ATOM 635 O O . LEU A 1 82 ? 8.535 3.585 -16.038 1.00 91.38 82 LEU A O 1
ATOM 639 N N . ILE A 1 83 ? 10.282 2.838 -14.830 1.00 90.06 83 ILE A N 1
ATOM 640 C CA . ILE A 1 83 ? 10.441 4.047 -14.015 1.00 90.06 83 ILE A CA 1
ATOM 641 C C . ILE A 1 83 ? 10.737 5.255 -14.908 1.00 90.06 83 ILE A C 1
ATOM 643 O O . ILE A 1 83 ? 10.058 6.275 -14.796 1.00 90.06 83 ILE A O 1
ATOM 647 N N . TRP A 1 84 ? 11.702 5.142 -15.824 1.00 90.25 84 TRP A N 1
ATOM 648 C CA . TRP A 1 84 ? 12.009 6.221 -16.764 1.00 90.25 84 TRP A CA 1
ATOM 649 C C . TRP A 1 84 ? 10.804 6.603 -17.616 1.00 90.25 84 TRP A C 1
ATOM 651 O O . TRP A 1 84 ? 10.494 7.784 -17.737 1.00 90.25 8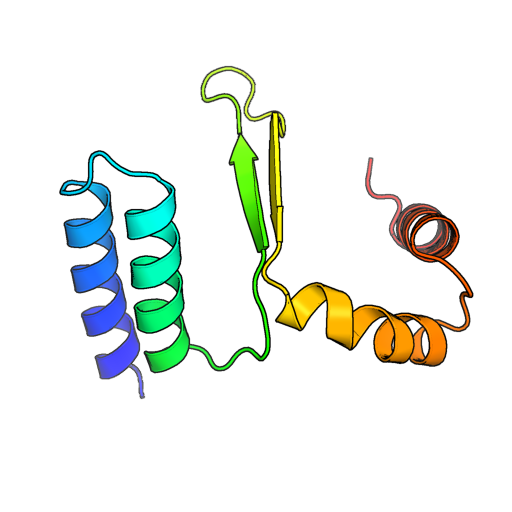4 TRP A O 1
ATOM 661 N N . HIS A 1 85 ? 10.089 5.616 -18.150 1.00 88.88 85 HIS A N 1
ATOM 662 C CA . HIS A 1 85 ? 8.921 5.840 -18.988 1.00 88.88 85 HIS A CA 1
ATOM 663 C C . HIS A 1 85 ? 7.808 6.591 -18.233 1.00 88.88 85 HIS A C 1
ATOM 665 O O . HIS A 1 85 ? 7.210 7.516 -18.782 1.00 88.88 85 HIS A O 1
ATOM 671 N N . LEU A 1 86 ? 7.574 6.264 -16.955 1.00 88.00 86 LEU A N 1
ATOM 672 C CA . LEU A 1 86 ? 6.638 6.991 -16.087 1.00 88.00 86 LEU A CA 1
ATOM 673 C C . LEU A 1 86 ? 7.072 8.444 -15.856 1.00 88.00 86 LEU A C 1
ATOM 675 O O . LEU A 1 86 ? 6.264 9.355 -16.041 1.00 88.00 86 LEU A O 1
ATOM 679 N N . PHE A 1 87 ? 8.339 8.669 -15.499 1.00 88.62 87 PHE A N 1
ATOM 680 C CA . PHE A 1 87 ? 8.879 10.013 -15.278 1.00 88.62 87 PHE A CA 1
ATOM 681 C C . PHE A 1 87 ? 8.801 10.879 -16.538 1.00 88.62 87 PHE A C 1
ATOM 683 O O . PHE A 1 87 ? 8.332 12.014 -16.476 1.00 88.62 87 PHE A O 1
ATOM 690 N N . SER A 1 88 ? 9.196 10.334 -17.692 1.00 87.69 88 SER A N 1
ATOM 691 C CA . SER A 1 88 ? 9.157 11.048 -18.971 1.00 87.69 88 SER A CA 1
ATOM 692 C C . SER A 1 88 ? 7.738 11.382 -19.422 1.00 87.69 88 SER A C 1
ATOM 694 O O . SER A 1 88 ? 7.525 12.420 -20.043 1.00 87.69 88 SER A O 1
ATOM 696 N N . ARG A 1 89 ? 6.765 10.511 -19.136 1.00 85.56 89 ARG A N 1
ATOM 697 C CA . ARG A 1 89 ? 5.388 10.670 -19.615 1.00 85.56 89 ARG A CA 1
ATOM 698 C C . ARG A 1 89 ? 4.520 11.540 -18.707 1.00 85.56 89 ARG A C 1
ATOM 700 O O . ARG A 1 89 ? 3.625 12.211 -19.215 1.00 85.56 89 ARG A O 1
ATOM 707 N N . PHE A 1 90 ? 4.748 11.515 -17.395 1.00 85.69 90 PHE A N 1
ATOM 708 C CA . PHE A 1 90 ? 3.870 12.172 -16.419 1.00 85.69 90 PHE A CA 1
ATOM 709 C C . PHE A 1 90 ? 4.519 13.330 -15.657 1.00 85.69 90 PHE A C 1
ATOM 711 O O . PHE A 1 90 ? 3.836 13.950 -14.847 1.00 85.69 90 PHE A O 1
ATOM 718 N N . SER A 1 91 ? 5.795 13.642 -15.911 1.00 69.88 91 SER A N 1
ATOM 719 C CA . SER A 1 91 ? 6.518 14.734 -15.239 1.00 69.88 91 SER A CA 1
ATOM 720 C C . SER A 1 91 ? 6.366 14.695 -13.714 1.00 69.88 91 SER A C 1
ATOM 722 O O . SER A 1 91 ? 6.168 15.728 -13.078 1.00 69.88 91 SER A O 1
ATOM 724 N N . ILE A 1 92 ? 6.400 13.496 -13.128 1.00 59.72 92 ILE A N 1
ATOM 725 C CA . ILE A 1 92 ? 6.371 13.334 -11.673 1.00 59.72 92 ILE A CA 1
ATOM 726 C C . ILE A 1 92 ? 7.718 13.858 -11.168 1.00 59.72 92 ILE A C 1
ATOM 728 O O . ILE A 1 92 ? 8.743 13.235 -11.411 1.00 59.72 92 ILE A O 1
ATOM 732 N N . ALA A 1 93 ? 7.730 15.037 -10.555 1.00 51.75 93 ALA A N 1
ATOM 733 C CA . ALA A 1 93 ? 8.897 15.629 -9.906 1.00 51.75 93 ALA A CA 1
ATOM 734 C C . ALA A 1 93 ? 8.682 15.633 -8.393 1.00 51.75 93 ALA A C 1
ATOM 736 O O . ALA A 1 93 ? 7.537 15.925 -7.975 1.00 51.75 93 ALA A O 1
#

Radius of gyration: 16.46 Å; chains: 1; bounding box: 37×28×43 Å

Sequence (93 aa):
MHTNIEAVRAELLKLAESTNCSQTYRRRLLKLLQKAVPFDAACCTSVDPQTLLSTGSVTDAEVELMHDSIFEYTGVSSRRELIWHLFSRFSIA

Foldseek 3Di:
DVVLVVVLVVVLVVLVVPDPDPVVSVVVNVVSVCSVDPDQFDKAFDADPPPRDTPDMDGDVSVVVCVVVVCVVVVHDDPVVVVVVCCVPPVPD